Protein AF-A0A413GXF1-F1 (afdb_monomer_lite)

Structure (mmCIF, N/CA/C/O backbone):
data_AF-A0A413GXF1-F1
#
_entry.id   AF-A0A413GXF1-F1
#
loop_
_atom_site.group_PDB
_atom_site.id
_atom_site.type_symbol
_atom_site.label_atom_id
_atom_site.label_alt_id
_atom_site.label_comp_id
_atom_site.label_asym_id
_atom_site.label_entity_id
_atom_site.label_seq_id
_atom_site.pdbx_PDB_ins_code
_atom_site.Cartn_x
_atom_site.Cartn_y
_atom_site.Cartn_z
_atom_site.occupancy
_atom_site.B_iso_or_equiv
_atom_site.auth_seq_id
_atom_site.auth_comp_id
_atom_site.auth_asym_id
_atom_site.auth_atom_id
_atom_site.pdbx_PDB_model_num
ATOM 1 N N . MET A 1 1 ? 0.720 -24.712 -18.015 1.00 43.50 1 MET A N 1
ATOM 2 C CA . MET A 1 1 ? 1.375 -23.541 -17.403 1.00 43.50 1 MET A CA 1
ATOM 3 C C . MET A 1 1 ? 2.474 -23.136 -18.368 1.00 43.50 1 MET A C 1
ATOM 5 O O . MET A 1 1 ? 3.452 -23.862 -18.477 1.00 43.50 1 MET A O 1
ATOM 9 N N . ASN A 1 2 ? 2.231 -22.114 -19.188 1.00 40.06 2 ASN A N 1
ATOM 10 C CA . ASN A 1 2 ? 3.246 -21.598 -20.106 1.00 40.06 2 ASN A CA 1
ATOM 11 C C . ASN A 1 2 ? 4.126 -20.650 -19.297 1.00 40.06 2 ASN A C 1
ATOM 13 O O . ASN A 1 2 ? 3.626 -19.650 -18.798 1.00 40.06 2 ASN A O 1
ATOM 17 N N . LEU A 1 3 ? 5.392 -21.012 -19.112 1.00 48.06 3 LEU A N 1
ATOM 18 C CA . LEU A 1 3 ? 6.394 -20.111 -18.556 1.00 48.06 3 LEU A CA 1
ATOM 19 C C . LEU A 1 3 ? 6.877 -19.201 -19.688 1.00 48.06 3 LEU A C 1
ATOM 21 O O . LEU A 1 3 ? 7.160 -19.690 -20.784 1.00 48.06 3 LEU A O 1
ATOM 25 N N . ASP A 1 4 ? 6.924 -17.897 -19.430 1.00 53.88 4 ASP A N 1
ATOM 26 C CA . ASP A 1 4 ? 7.457 -16.901 -20.355 1.00 53.88 4 ASP A CA 1
ATOM 27 C C . ASP A 1 4 ? 8.953 -17.189 -20.628 1.00 53.88 4 ASP A C 1
ATOM 29 O O . ASP A 1 4 ? 9.754 -17.225 -19.689 1.00 53.88 4 ASP A O 1
ATOM 33 N N . PRO A 1 5 ? 9.360 -17.424 -21.891 1.00 48.69 5 PRO A N 1
ATOM 34 C CA . PRO A 1 5 ? 10.742 -17.744 -22.239 1.00 48.69 5 PRO A CA 1
ATOM 35 C C . PRO A 1 5 ? 11.719 -16.561 -22.109 1.00 48.69 5 PRO A C 1
ATOM 37 O O . PRO A 1 5 ? 12.919 -16.762 -22.291 1.00 48.69 5 PRO A O 1
ATOM 40 N N . THR A 1 6 ? 11.250 -15.345 -21.808 1.00 63.03 6 THR A N 1
ATOM 41 C CA . THR A 1 6 ? 12.105 -14.155 -21.638 1.00 63.03 6 THR A CA 1
ATOM 42 C C . THR A 1 6 ? 12.760 -14.053 -20.258 1.00 63.03 6 THR A C 1
ATOM 44 O O . THR A 1 6 ? 13.708 -13.287 -20.093 1.00 63.03 6 THR A O 1
ATOM 47 N N . GLY A 1 7 ? 12.293 -14.825 -19.269 1.00 60.94 7 GLY A N 1
ATOM 48 C CA . GLY A 1 7 ? 12.708 -14.649 -17.875 1.00 60.94 7 GLY A CA 1
ATOM 49 C C . GLY A 1 7 ? 12.102 -13.408 -17.213 1.00 60.94 7 GLY A C 1
ATOM 50 O O . GLY A 1 7 ? 12.584 -13.009 -16.155 1.00 60.94 7 GLY A O 1
ATOM 51 N N . ASN A 1 8 ? 11.069 -12.813 -17.821 1.00 74.12 8 ASN A N 1
ATOM 52 C CA . ASN A 1 8 ? 10.275 -11.767 -17.198 1.00 74.12 8 ASN A CA 1
ATOM 53 C C . ASN A 1 8 ? 9.576 -12.316 -15.937 1.00 74.12 8 ASN A C 1
ATOM 55 O O . ASN A 1 8 ? 8.894 -13.342 -15.994 1.00 74.12 8 ASN A O 1
ATOM 59 N N . MET A 1 9 ? 9.795 -11.656 -14.796 1.00 83.12 9 MET A N 1
ATOM 60 C CA . MET A 1 9 ? 9.193 -11.997 -13.503 1.00 83.12 9 MET A CA 1
ATOM 61 C C . MET A 1 9 ? 8.250 -10.896 -13.007 1.00 83.12 9 MET A C 1
ATOM 63 O O . MET A 1 9 ? 8.012 -10.795 -11.800 1.00 83.12 9 MET A O 1
ATOM 67 N N . ASP A 1 10 ? 7.727 -10.079 -13.922 1.00 89.88 10 ASP A N 1
ATOM 68 C CA . ASP A 1 10 ? 6.653 -9.140 -13.627 1.00 89.88 10 ASP A CA 1
ATOM 69 C C . ASP A 1 10 ? 5.459 -9.865 -13.000 1.00 89.88 10 ASP A C 1
ATOM 71 O O . ASP A 1 10 ? 5.116 -11.001 -13.349 1.00 89.88 10 ASP A O 1
ATOM 75 N N . VAL A 1 11 ? 4.804 -9.185 -12.068 1.00 91.94 11 VAL A N 1
ATOM 76 C CA . VAL A 1 11 ? 3.643 -9.701 -11.349 1.00 91.94 11 VAL A CA 1
ATOM 77 C C . VAL A 1 11 ? 2.455 -8.823 -11.691 1.00 91.94 11 VAL A C 1
ATOM 79 O O . VAL A 1 11 ? 2.381 -7.682 -11.246 1.00 91.94 11 VAL A O 1
ATOM 82 N N . PHE A 1 12 ? 1.512 -9.347 -12.467 1.00 95.75 12 PHE A N 1
ATOM 83 C CA . PHE A 1 12 ? 0.387 -8.550 -12.938 1.00 95.75 12 PHE A CA 1
ATOM 84 C C . PHE A 1 12 ? -0.934 -9.315 -12.982 1.00 95.75 12 PHE A C 1
ATOM 86 O O . PHE A 1 12 ? -0.951 -10.543 -12.915 1.00 95.75 12 PHE A O 1
ATOM 93 N N . GLU A 1 13 ? -2.038 -8.565 -13.064 1.00 96.75 13 GLU A N 1
ATOM 94 C CA . GLU A 1 13 ? -3.414 -9.089 -13.129 1.00 96.75 13 GLU A CA 1
ATOM 95 C C . GLU A 1 13 ? -3.795 -9.963 -11.918 1.00 96.75 13 GLU A C 1
ATOM 97 O O . GLU A 1 13 ? -4.381 -11.043 -12.042 1.00 96.75 13 GLU A O 1
ATOM 102 N N . ILE A 1 14 ? -3.481 -9.482 -10.712 1.00 98.00 14 ILE A N 1
ATOM 103 C CA . ILE A 1 14 ? -3.784 -10.189 -9.460 1.00 98.00 14 ILE A CA 1
ATOM 104 C C . ILE A 1 14 ? -4.897 -9.483 -8.693 1.00 98.00 14 ILE A C 1
ATOM 106 O O . ILE A 1 14 ? -4.849 -8.281 -8.447 1.00 98.00 14 ILE A O 1
ATOM 110 N N . ASN A 1 15 ? -5.859 -10.276 -8.221 1.00 98.25 15 ASN A N 1
ATOM 111 C CA . ASN A 1 15 ? -6.879 -9.844 -7.274 1.00 98.25 15 ASN A CA 1
ATOM 112 C C . ASN A 1 15 ? -6.670 -10.565 -5.939 1.00 98.25 15 ASN A C 1
ATOM 114 O O . ASN A 1 15 ? -6.658 -11.796 -5.894 1.00 98.25 15 ASN A O 1
ATOM 118 N N . ILE A 1 16 ? -6.522 -9.805 -4.856 1.00 98.12 16 ILE A N 1
ATOM 119 C CA . ILE A 1 16 ? -6.384 -10.314 -3.490 1.00 98.12 16 ILE A CA 1
ATOM 120 C C . ILE A 1 16 ? -7.532 -9.731 -2.663 1.00 98.12 16 ILE A C 1
ATOM 122 O O . ILE A 1 16 ? -7.617 -8.516 -2.500 1.00 98.12 16 ILE A O 1
ATOM 126 N N . HIS A 1 17 ? -8.430 -10.574 -2.157 1.00 98.44 17 HIS A N 1
ATOM 127 C CA . HIS A 1 17 ? -9.626 -10.117 -1.446 1.00 98.44 17 HIS A CA 1
ATOM 128 C C . HIS A 1 17 ? -10.014 -11.042 -0.287 1.00 98.44 17 HIS A C 1
ATOM 130 O O . HIS A 1 17 ? -9.484 -12.148 -0.175 1.00 98.44 17 HIS A O 1
ATOM 136 N N . ASP A 1 18 ? -10.924 -10.570 0.571 1.00 98.19 18 ASP A N 1
ATOM 137 C CA . ASP A 1 18 ? -11.472 -11.291 1.731 1.00 98.19 18 ASP A CA 1
ATOM 138 C C . ASP A 1 18 ? -10.387 -11.805 2.692 1.00 98.19 18 ASP A C 1
ATOM 140 O O . ASP A 1 18 ? -10.284 -12.994 3.012 1.00 98.19 18 ASP A O 1
ATOM 144 N N . ILE A 1 19 ? -9.538 -10.886 3.156 1.00 96.81 19 ILE A N 1
ATOM 145 C CA . ILE A 1 19 ? -8.337 -11.211 3.927 1.00 96.81 19 ILE A CA 1
ATOM 146 C C . ILE A 1 19 ? -8.565 -10.903 5.408 1.00 96.81 19 ILE A C 1
ATOM 148 O O . ILE A 1 19 ? -8.888 -9.779 5.778 1.00 96.81 19 ILE A O 1
ATOM 152 N N . SER A 1 20 ? -8.292 -11.874 6.281 1.00 95.00 20 SER A N 1
ATOM 153 C CA . SER A 1 20 ? -8.249 -11.667 7.733 1.00 95.00 20 SER A CA 1
ATOM 154 C C . SER A 1 20 ? -7.012 -12.331 8.324 1.00 95.00 20 SER A C 1
ATOM 156 O O . SER A 1 20 ? -6.918 -13.558 8.395 1.00 95.00 20 SER A O 1
ATOM 158 N N . THR A 1 21 ? -6.041 -11.524 8.757 1.00 92.44 21 THR A N 1
ATOM 159 C CA . THR A 1 21 ? -4.796 -12.012 9.372 1.00 92.44 21 THR A CA 1
ATOM 160 C C . THR A 1 21 ? -4.339 -11.102 10.511 1.00 92.44 21 THR A C 1
ATOM 162 O O . THR A 1 21 ? -4.695 -9.931 10.565 1.00 92.44 21 THR A O 1
ATOM 165 N N . VAL A 1 22 ? -3.497 -11.637 11.400 1.00 87.19 22 VAL A N 1
ATOM 166 C CA . VAL A 1 22 ? -2.782 -10.892 12.454 1.00 87.19 22 VAL A CA 1
ATOM 167 C C . VAL A 1 22 ? -1.297 -11.242 12.395 1.00 87.19 22 VAL A C 1
ATOM 169 O O . VAL A 1 22 ? -0.929 -12.298 11.887 1.00 87.19 22 VAL A O 1
ATOM 172 N N . GLY A 1 23 ? -0.405 -10.367 12.856 1.00 87.88 23 GLY A N 1
ATOM 173 C CA . GLY A 1 23 ? 1.041 -10.623 12.795 1.00 87.88 23 GLY A CA 1
ATOM 174 C C . GLY A 1 23 ? 1.874 -9.447 13.291 1.00 87.88 23 GLY A C 1
ATOM 175 O O . GLY A 1 23 ? 1.315 -8.425 13.656 1.00 87.88 23 GLY A O 1
ATOM 176 N N . ASN A 1 24 ? 3.201 -9.587 13.306 1.00 89.56 24 ASN A N 1
ATOM 177 C CA . ASN A 1 24 ? 4.110 -8.536 13.796 1.00 89.56 24 ASN A CA 1
ATOM 178 C C . ASN A 1 24 ? 4.702 -7.648 12.687 1.00 89.56 24 ASN A C 1
ATOM 180 O O . ASN A 1 24 ? 5.304 -6.626 12.984 1.00 89.56 24 ASN A O 1
ATOM 184 N N . HIS A 1 25 ? 4.575 -8.025 11.414 1.00 91.69 25 HIS A N 1
ATOM 185 C CA . HIS A 1 25 ? 5.239 -7.308 10.322 1.00 91.69 25 HIS A CA 1
ATOM 186 C C . HIS A 1 25 ? 4.234 -6.756 9.322 1.00 91.69 25 HIS A C 1
ATOM 188 O O . HIS A 1 25 ? 3.740 -5.654 9.536 1.00 91.69 25 HIS A O 1
ATOM 194 N N . HIS A 1 26 ? 3.912 -7.513 8.277 1.00 93.38 26 HIS A N 1
ATOM 195 C CA . HIS A 1 26 ? 3.082 -7.042 7.171 1.00 93.38 26 HIS A CA 1
ATOM 196 C C . HIS A 1 26 ? 1.944 -8.028 6.904 1.00 93.38 26 HIS A C 1
ATOM 198 O O . HIS A 1 26 ? 2.102 -9.224 7.158 1.00 93.38 26 HIS A O 1
ATOM 204 N N . GLY A 1 27 ? 0.806 -7.538 6.415 1.00 94.75 27 GLY A N 1
ATOM 205 C CA . GLY A 1 27 ? -0.291 -8.386 5.942 1.00 94.75 27 GLY A CA 1
ATOM 206 C C . GLY A 1 27 ? -0.101 -8.810 4.499 1.00 94.75 27 GLY A C 1
ATOM 207 O O . GLY A 1 27 ? 0.022 -9.997 4.212 1.00 94.75 27 GLY A O 1
ATOM 208 N N . VAL A 1 28 ? -0.051 -7.822 3.611 1.00 96.38 28 VAL A N 1
ATOM 209 C CA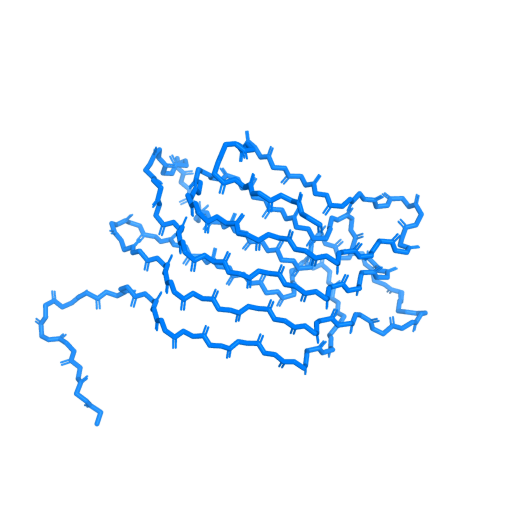 . VAL A 1 28 ? 0.218 -7.988 2.183 1.00 96.38 28 VAL A CA 1
ATOM 210 C C . VAL A 1 28 ? 1.452 -7.171 1.828 1.00 96.38 28 VAL A C 1
ATOM 212 O O . VAL A 1 28 ? 1.617 -6.043 2.293 1.00 96.38 28 VAL A O 1
ATOM 215 N N . ILE A 1 29 ? 2.328 -7.746 1.010 1.00 95.38 29 ILE A N 1
ATOM 216 C CA . ILE A 1 29 ? 3.524 -7.071 0.513 1.00 95.38 29 ILE A CA 1
ATOM 217 C C . ILE A 1 29 ? 3.494 -7.125 -1.008 1.00 95.38 29 ILE A C 1
ATOM 219 O O . ILE A 1 29 ? 3.379 -8.209 -1.578 1.00 95.38 29 ILE A O 1
ATOM 223 N N . LEU A 1 30 ? 3.648 -5.967 -1.644 1.00 94.94 30 LEU A N 1
ATOM 224 C CA . LEU A 1 30 ? 4.037 -5.874 -3.046 1.00 94.94 30 LEU A CA 1
ATOM 225 C C . LEU A 1 30 ? 5.538 -5.586 -3.064 1.00 94.94 30 LEU A C 1
ATOM 227 O O . LEU A 1 30 ? 5.962 -4.477 -2.741 1.00 94.94 30 LEU A O 1
ATOM 231 N N . LEU A 1 31 ? 6.334 -6.622 -3.339 1.00 91.25 31 LEU A N 1
ATOM 232 C CA . LEU A 1 31 ? 7.795 -6.566 -3.314 1.00 91.25 31 LEU A CA 1
ATOM 233 C C . LEU A 1 31 ? 8.343 -6.685 -4.733 1.00 91.25 31 LEU A C 1
ATOM 235 O O . LEU A 1 31 ? 8.310 -7.772 -5.305 1.00 91.25 31 LEU A O 1
ATOM 239 N N . THR A 1 32 ? 8.903 -5.599 -5.258 1.00 86.19 32 THR A N 1
ATOM 240 C CA . THR A 1 32 ? 9.658 -5.631 -6.519 1.00 86.19 32 THR A CA 1
ATOM 241 C C . THR A 1 32 ? 11.167 -5.755 -6.266 1.00 86.19 32 THR A C 1
ATOM 243 O O . THR A 1 32 ? 11.695 -5.329 -5.229 1.00 86.19 32 THR A O 1
ATOM 246 N N . ALA A 1 33 ? 11.865 -6.370 -7.223 1.00 78.50 33 ALA A N 1
ATOM 247 C CA . ALA A 1 33 ? 13.314 -6.475 -7.274 1.00 78.50 33 ALA A CA 1
ATOM 248 C C . ALA A 1 33 ? 13.821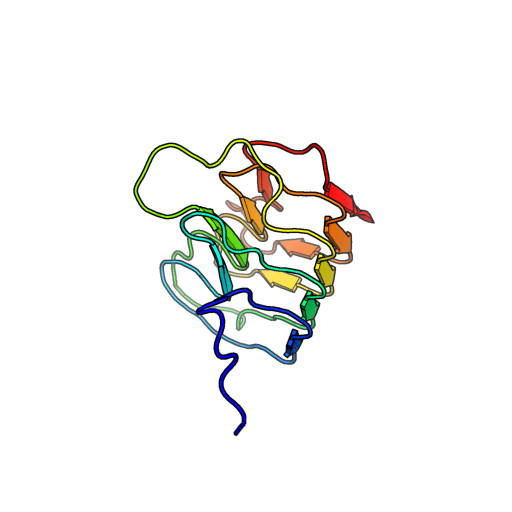 -6.309 -8.715 1.00 78.50 33 ALA A C 1
ATOM 250 O O . ALA A 1 33 ? 13.219 -6.821 -9.663 1.00 78.50 33 ALA A O 1
ATOM 251 N N . TYR A 1 34 ? 14.993 -5.679 -8.846 1.00 77.06 34 TYR A N 1
ATOM 252 C CA . TYR A 1 34 ? 15.654 -5.401 -10.126 1.00 77.06 34 TYR A CA 1
ATOM 253 C C . TYR A 1 34 ? 14.758 -4.580 -11.069 1.00 77.06 34 TYR A C 1
ATOM 255 O O . TYR A 1 34 ? 14.233 -3.550 -10.650 1.00 77.06 34 TYR A O 1
ATOM 263 N N . ASP A 1 35 ? 14.605 -5.015 -12.321 1.00 78.19 35 ASP A N 1
ATOM 264 C CA . ASP A 1 35 ? 13.864 -4.293 -13.357 1.00 78.19 35 ASP A CA 1
ATOM 265 C C . ASP A 1 35 ? 12.407 -4.758 -13.513 1.00 78.19 35 ASP A C 1
ATOM 267 O O . ASP A 1 35 ? 11.707 -4.215 -14.367 1.00 78.19 35 ASP A O 1
ATOM 271 N N . ASN A 1 36 ? 11.946 -5.704 -12.683 1.00 85.00 36 ASN A N 1
ATOM 272 C CA . ASN A 1 36 ? 10.590 -6.252 -12.768 1.00 85.00 36 ASN A CA 1
ATOM 273 C C . ASN A 1 36 ? 9.543 -5.293 -12.189 1.00 85.00 36 ASN A C 1
ATOM 275 O O . ASN A 1 36 ? 9.800 -4.528 -11.252 1.00 85.00 36 ASN A O 1
ATOM 279 N N . GLU A 1 37 ? 8.338 -5.387 -12.718 1.00 90.94 37 GLU A N 1
ATOM 280 C CA . GLU A 1 37 ? 7.205 -4.524 -12.424 1.00 90.94 37 GLU A CA 1
ATOM 281 C C . GLU A 1 37 ? 6.079 -5.293 -11.733 1.00 90.94 37 GLU A C 1
ATOM 283 O O . GLU A 1 37 ? 5.933 -6.511 -11.859 1.00 90.94 37 GLU A O 1
ATOM 288 N N . ILE A 1 38 ? 5.289 -4.561 -10.950 1.00 94.19 38 ILE A N 1
ATOM 289 C CA . ILE A 1 38 ? 4.072 -5.063 -10.323 1.00 94.19 38 ILE A CA 1
ATOM 290 C C . ILE A 1 38 ? 2.935 -4.130 -10.708 1.00 94.19 38 ILE A C 1
ATOM 292 O O . ILE A 1 38 ? 2.963 -2.961 -10.319 1.00 94.19 38 ILE A O 1
ATOM 296 N N . TYR A 1 39 ? 1.944 -4.636 -11.440 1.00 96.88 39 TYR A N 1
ATOM 297 C CA . TYR A 1 39 ? 0.882 -3.782 -11.970 1.00 96.88 39 TYR A CA 1
ATOM 298 C C . TYR A 1 39 ? -0.457 -4.474 -12.189 1.00 96.88 39 TYR A C 1
ATOM 300 O O . TYR A 1 39 ? -0.551 -5.697 -12.171 1.00 96.88 39 TYR A O 1
ATOM 308 N N . ASN A 1 40 ? -1.524 -3.695 -12.374 1.00 98.12 40 ASN A N 1
ATOM 309 C CA . ASN A 1 40 ? -2.897 -4.197 -12.478 1.00 98.12 40 ASN A CA 1
ATOM 310 C C . ASN A 1 40 ? -3.266 -5.095 -11.286 1.00 98.12 40 ASN A C 1
ATOM 312 O O . ASN A 1 40 ? -3.682 -6.247 -11.448 1.00 98.12 40 ASN A O 1
ATOM 316 N N . ILE A 1 41 ? -3.070 -4.568 -10.077 1.00 98.62 41 ILE A N 1
ATOM 317 C CA . ILE A 1 41 ? -3.327 -5.288 -8.827 1.00 98.62 41 ILE A CA 1
ATOM 318 C C . ILE A 1 41 ? -4.552 -4.697 -8.137 1.00 98.62 41 ILE A C 1
ATOM 320 O O . ILE A 1 41 ? -4.646 -3.487 -7.936 1.00 98.62 41 ILE A O 1
ATOM 324 N N . SER A 1 42 ? -5.471 -5.550 -7.691 1.00 98.69 42 SER A N 1
ATOM 325 C CA . SER A 1 42 ? -6.543 -5.146 -6.782 1.00 98.69 42 SER A CA 1
ATOM 326 C C . SER A 1 42 ? -6.376 -5.813 -5.425 1.00 98.69 42 SER A C 1
ATOM 328 O O . SER A 1 42 ? -6.217 -7.031 -5.339 1.00 98.69 42 SER A O 1
ATOM 330 N N . ILE A 1 43 ? -6.425 -5.012 -4.362 1.00 98.75 43 ILE A N 1
ATOM 331 C CA . ILE A 1 43 ? -6.413 -5.482 -2.979 1.00 98.75 43 ILE A CA 1
ATOM 332 C C . ILE A 1 43 ? -7.642 -4.921 -2.278 1.00 98.75 43 ILE A C 1
ATOM 334 O O . ILE A 1 43 ? -7.792 -3.702 -2.162 1.00 98.75 43 ILE A O 1
ATOM 338 N N . SER A 1 44 ? -8.530 -5.794 -1.807 1.00 98.75 44 SER A N 1
ATOM 339 C CA . SER A 1 44 ? -9.753 -5.348 -1.148 1.00 98.75 44 SER A CA 1
ATOM 340 C C . SER A 1 44 ? -10.140 -6.153 0.079 1.00 98.75 44 SER A C 1
ATOM 342 O O . SER A 1 44 ? -9.726 -7.294 0.259 1.00 98.75 44 SER A O 1
ATOM 344 N N . ASP A 1 45 ? -10.974 -5.540 0.916 1.00 98.56 45 ASP A N 1
ATOM 345 C CA . ASP A 1 45 ? -11.722 -6.232 1.968 1.00 98.56 45 ASP A CA 1
ATOM 346 C C . ASP A 1 45 ? -10.781 -6.965 2.949 1.00 98.56 45 ASP A C 1
ATOM 348 O O . ASP A 1 45 ? -10.964 -8.130 3.309 1.00 98.56 45 ASP A O 1
ATOM 352 N N . PHE A 1 46 ? -9.724 -6.256 3.363 1.00 98.00 46 PHE A N 1
ATOM 353 C CA . PHE A 1 46 ? -8.791 -6.705 4.390 1.00 98.00 46 PHE A CA 1
ATOM 354 C C . PHE A 1 46 ? -9.282 -6.209 5.749 1.00 98.00 46 PHE A C 1
ATOM 356 O O . PHE A 1 46 ? -9.324 -5.003 5.991 1.00 98.00 46 PHE A O 1
ATOM 363 N N . VAL A 1 47 ? -9.558 -7.122 6.676 1.00 97.25 47 VAL A N 1
ATOM 364 C CA . VAL A 1 47 ? -9.988 -6.784 8.038 1.00 97.25 47 VAL A CA 1
ATOM 365 C C . VAL A 1 47 ? -9.117 -7.522 9.044 1.00 97.25 47 VAL A C 1
ATOM 367 O O . VAL A 1 47 ? -9.142 -8.749 9.130 1.00 97.25 47 VAL A O 1
ATOM 370 N N . GLU A 1 48 ? -8.333 -6.788 9.833 1.00 95.56 48 GLU A N 1
ATOM 371 C CA . GLU A 1 48 ? -7.684 -7.397 10.995 1.00 95.56 48 GLU A CA 1
ATOM 372 C C . GLU A 1 48 ? -8.749 -7.818 12.023 1.00 95.56 48 GLU A C 1
ATOM 374 O O . GLU A 1 48 ? -9.663 -7.045 12.294 1.00 95.56 48 GLU A O 1
ATOM 379 N N . PRO A 1 49 ? -8.651 -9.001 12.648 1.00 92.81 49 PRO A N 1
ATOM 380 C CA . PRO A 1 49 ? -9.520 -9.371 13.760 1.00 92.81 49 PRO A CA 1
ATOM 381 C C . PRO A 1 49 ? -9.503 -8.347 14.903 1.00 92.81 49 PRO A C 1
ATOM 383 O O . PRO A 1 49 ? -8.445 -7.848 15.297 1.00 92.81 49 PRO A O 1
ATOM 386 N N . GLU A 1 50 ? -10.673 -8.078 15.480 1.00 86.62 50 GLU A N 1
ATOM 387 C CA . GLU A 1 50 ? -10.799 -7.264 16.692 1.00 86.62 50 GLU A CA 1
ATOM 388 C C . GLU A 1 50 ? -10.074 -7.924 17.879 1.00 86.62 50 GLU A C 1
ATOM 390 O O . GLU A 1 50 ? -10.007 -9.150 17.988 1.00 86.62 50 GLU A O 1
ATOM 395 N N . ASN A 1 51 ? -9.547 -7.114 18.803 1.00 81.69 51 ASN A N 1
ATOM 396 C CA . ASN A 1 51 ? -8.847 -7.561 20.022 1.00 81.69 51 ASN A CA 1
ATOM 397 C C . ASN A 1 51 ? -7.571 -8.393 19.792 1.00 81.69 51 ASN A C 1
ATOM 399 O O . ASN A 1 51 ? -7.066 -9.042 20.714 1.00 81.69 51 ASN A O 1
ATOM 403 N N . ALA A 1 52 ? -7.016 -8.380 18.583 1.00 79.19 52 ALA A N 1
ATOM 404 C CA . ALA A 1 52 ? -5.731 -9.001 18.324 1.00 79.19 52 ALA A CA 1
ATOM 405 C C . ALA A 1 52 ? -4.606 -8.252 19.067 1.00 79.19 52 ALA A C 1
ATOM 407 O O . ALA A 1 52 ? -4.384 -7.065 18.863 1.00 79.19 52 ALA A O 1
ATOM 408 N N . ASN A 1 53 ? -3.866 -8.952 19.933 1.00 77.56 53 ASN A N 1
ATOM 409 C CA . ASN A 1 53 ? -2.726 -8.375 20.654 1.00 77.56 53 ASN A CA 1
ATOM 410 C C . ASN A 1 53 ? -1.417 -8.637 19.892 1.00 77.56 53 ASN A C 1
ATOM 412 O O . ASN A 1 53 ? -0.656 -9.556 20.217 1.00 77.56 53 ASN A O 1
ATOM 416 N N . ARG A 1 54 ? -1.198 -7.881 18.814 1.00 86.06 54 ARG A N 1
ATOM 417 C CA . ARG A 1 54 ? 0.016 -7.927 17.986 1.00 86.06 54 ARG A CA 1
ATOM 418 C C . ARG A 1 54 ? 0.461 -6.512 17.630 1.00 86.06 54 ARG A C 1
ATOM 420 O O . ARG A 1 54 ? -0.336 -5.588 17.670 1.00 86.06 54 ARG A O 1
ATOM 427 N N . ASN A 1 55 ? 1.731 -6.376 17.258 1.00 85.31 55 ASN A N 1
ATOM 428 C CA . ASN A 1 55 ? 2.324 -5.097 16.869 1.00 85.31 55 ASN A CA 1
ATOM 429 C C . ASN A 1 55 ? 2.694 -5.153 15.392 1.00 85.31 55 ASN A C 1
ATOM 431 O O . ASN A 1 55 ? 3.871 -5.286 15.063 1.00 85.31 55 ASN A O 1
ATOM 435 N N . ARG A 1 56 ? 1.698 -5.140 14.502 1.00 93.56 56 ARG A N 1
ATOM 436 C CA . ARG A 1 56 ? 1.958 -5.160 13.061 1.00 93.56 56 ARG A CA 1
ATOM 437 C C . ARG A 1 56 ? 2.607 -3.835 12.634 1.00 93.56 56 ARG A C 1
ATOM 439 O O . ARG A 1 56 ? 2.204 -2.775 13.101 1.00 93.56 56 ARG A O 1
ATOM 446 N N . SER A 1 57 ? 3.603 -3.872 11.749 1.00 95.38 57 SER A N 1
ATOM 447 C CA . SER A 1 57 ? 4.191 -2.648 11.186 1.00 95.38 57 SER A CA 1
ATOM 448 C C . SER A 1 57 ? 3.201 -1.976 10.242 1.00 95.38 57 SER A C 1
ATOM 450 O O . SER A 1 57 ? 2.798 -0.840 10.478 1.00 95.38 57 SER A O 1
ATOM 452 N N . SER A 1 58 ? 2.747 -2.704 9.221 1.00 96.62 58 SER A N 1
ATOM 453 C CA . SER A 1 58 ? 1.742 -2.210 8.284 1.00 96.62 58 SER A CA 1
ATOM 454 C C . SER A 1 58 ? 0.784 -3.297 7.813 1.00 96.62 58 SER A C 1
ATOM 456 O O . SER A 1 58 ? 1.139 -4.475 7.794 1.00 96.62 58 SER A O 1
ATOM 458 N N . VAL A 1 59 ? -0.445 -2.943 7.430 1.00 97.44 59 VAL A N 1
ATOM 459 C CA . VAL A 1 59 ? -1.336 -3.912 6.771 1.00 97.44 59 VAL A CA 1
ATOM 460 C C . VAL A 1 59 ? -0.829 -4.203 5.362 1.00 97.44 59 VAL A C 1
ATOM 462 O O . VAL A 1 59 ? -0.579 -5.366 5.040 1.00 97.44 59 VAL A O 1
ATOM 465 N N . LEU A 1 60 ? -0.616 -3.159 4.562 1.00 97.75 60 LEU A N 1
ATOM 466 C CA . LEU A 1 60 ? -0.027 -3.247 3.231 1.00 97.75 60 LEU A CA 1
ATOM 467 C C . LEU A 1 60 ? 1.350 -2.584 3.213 1.00 97.75 60 LEU A C 1
ATOM 469 O O . LEU A 1 60 ? 1.519 -1.492 3.759 1.00 97.75 60 LEU A O 1
ATOM 473 N N . TYR A 1 61 ? 2.322 -3.214 2.554 1.00 96.19 61 TYR A N 1
ATOM 474 C CA . TYR A 1 61 ? 3.622 -2.603 2.283 1.00 96.19 61 TYR A CA 1
ATOM 475 C C . TYR A 1 61 ? 3.978 -2.697 0.797 1.00 96.19 61 TYR A C 1
ATOM 477 O O . TYR A 1 61 ? 4.145 -3.792 0.262 1.00 96.19 61 TYR A O 1
ATOM 485 N N . LEU A 1 62 ? 4.117 -1.542 0.146 1.00 94.94 62 LEU A N 1
ATOM 486 C CA . LEU A 1 62 ? 4.693 -1.401 -1.188 1.00 94.94 62 LEU A CA 1
ATOM 487 C C . LEU A 1 62 ? 6.194 -1.141 -1.031 1.00 94.94 62 LEU A C 1
ATOM 489 O O . LEU A 1 62 ? 6.618 -0.129 -0.471 1.00 94.94 62 LEU A O 1
ATOM 493 N N . TYR A 1 63 ? 7.002 -2.114 -1.432 1.00 89.19 63 TYR A N 1
ATOM 494 C CA . TYR A 1 63 ? 8.370 -2.232 -0.953 1.00 89.19 63 TYR A CA 1
ATOM 495 C C . TYR A 1 63 ? 9.328 -2.601 -2.088 1.00 89.19 63 TYR A C 1
ATOM 497 O O . TYR A 1 63 ? 9.090 -3.524 -2.860 1.00 89.19 63 TYR A O 1
ATOM 505 N N . THR A 1 64 ? 10.467 -1.916 -2.143 1.00 82.75 64 THR A N 1
ATOM 506 C CA . THR A 1 64 ? 11.664 -2.400 -2.844 1.00 82.75 64 THR A CA 1
ATOM 507 C C . THR A 1 64 ? 12.610 -2.991 -1.806 1.00 82.75 64 THR A C 1
ATOM 509 O O . THR A 1 64 ? 12.868 -2.338 -0.795 1.00 82.75 64 THR A O 1
ATOM 512 N N . GLY A 1 65 ? 13.104 -4.208 -2.059 1.00 69.31 65 GLY A N 1
ATOM 513 C CA . GLY A 1 65 ? 13.914 -5.045 -1.159 1.00 69.31 65 GLY A CA 1
ATOM 514 C C . GLY A 1 65 ? 15.186 -4.419 -0.555 1.00 69.31 65 GLY A C 1
ATOM 515 O O . GLY A 1 65 ? 15.414 -3.212 -0.565 1.00 69.31 65 GLY A O 1
ATOM 516 N N . TYR A 1 66 ? 16.071 -5.264 -0.016 1.00 58.34 66 TYR A N 1
ATOM 517 C CA . TYR A 1 66 ? 17.373 -4.818 0.495 1.00 58.34 66 TYR A CA 1
ATOM 518 C C . TYR A 1 66 ? 18.247 -4.259 -0.642 1.00 58.34 66 TYR A C 1
ATOM 520 O O . TYR A 1 66 ? 18.700 -5.002 -1.508 1.00 58.34 66 TYR A O 1
ATOM 528 N N . GLY A 1 67 ? 18.491 -2.947 -0.624 1.00 60.19 67 GLY A N 1
ATOM 529 C CA . GLY A 1 67 ? 19.264 -2.230 -1.638 1.00 60.19 67 GLY A CA 1
ATOM 530 C C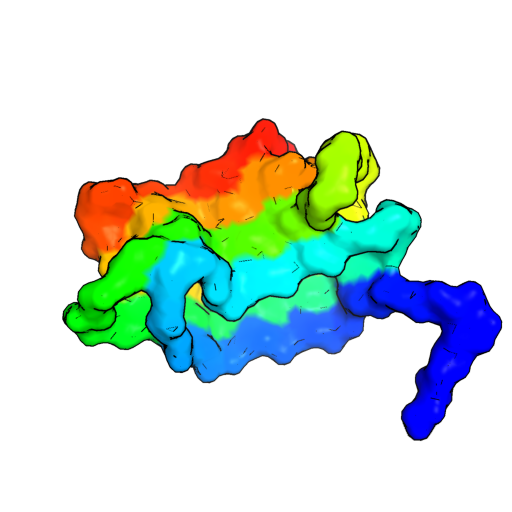 . GLY A 1 67 ? 18.940 -0.735 -1.650 1.00 60.19 67 GLY A C 1
ATOM 531 O O . GLY A 1 67 ? 18.144 -0.256 -0.840 1.00 60.19 67 GLY A O 1
ATOM 532 N N . ALA A 1 68 ? 19.569 0.021 -2.555 1.00 60.41 68 ALA A N 1
ATOM 533 C CA . ALA A 1 68 ? 19.139 1.393 -2.813 1.00 60.41 68 ALA A CA 1
ATOM 534 C C . ALA A 1 68 ? 17.699 1.364 -3.362 1.00 60.41 68 ALA A C 1
ATOM 536 O O . ALA A 1 68 ? 17.419 0.531 -4.226 1.00 60.41 68 ALA A O 1
ATOM 537 N N . PRO A 1 69 ? 16.788 2.232 -2.885 1.00 62.16 69 PRO A N 1
ATOM 538 C CA . PRO A 1 69 ? 15.429 2.266 -3.398 1.00 62.16 69 PRO A CA 1
ATOM 539 C C . PRO A 1 69 ? 15.442 2.482 -4.905 1.00 62.16 69 PRO A C 1
ATOM 541 O O . PRO A 1 69 ? 16.124 3.398 -5.376 1.00 62.16 69 PRO A O 1
ATOM 544 N N . SER A 1 70 ? 14.687 1.669 -5.645 1.00 64.44 70 SER A N 1
ATOM 545 C CA . SER A 1 70 ? 14.456 1.968 -7.051 1.00 64.44 70 SER A CA 1
ATOM 546 C C . SER A 1 70 ? 13.845 3.366 -7.165 1.00 64.44 70 SER A C 1
ATOM 548 O O . SER A 1 70 ? 12.890 3.704 -6.462 1.00 64.44 70 SER A O 1
ATOM 550 N N . LEU A 1 71 ? 14.441 4.203 -8.014 1.00 67.56 71 LEU A N 1
ATOM 551 C CA . LEU A 1 71 ? 13.926 5.540 -8.310 1.00 67.56 71 LEU A CA 1
ATOM 552 C C . LEU A 1 71 ? 12.868 5.517 -9.423 1.00 67.56 71 LEU A C 1
ATOM 554 O O . LEU A 1 71 ? 12.340 6.581 -9.748 1.00 67.56 71 LEU A O 1
ATOM 558 N N . SER A 1 72 ? 12.590 4.347 -10.006 1.00 74.81 72 SER A N 1
ATOM 559 C CA . SER A 1 72 ? 11.551 4.140 -11.015 1.00 74.81 72 SER A CA 1
ATOM 560 C C . SER A 1 72 ? 10.236 3.663 -10.389 1.00 74.81 72 SER A C 1
ATOM 562 O O . SER A 1 72 ? 10.230 2.991 -9.355 1.00 74.81 72 SER A O 1
ATOM 564 N N . ASN A 1 73 ? 9.124 4.021 -11.034 1.00 81.62 73 ASN A N 1
ATOM 565 C CA . ASN A 1 73 ? 7.757 3.700 -10.619 1.00 81.62 73 ASN A CA 1
ATOM 566 C C . ASN A 1 73 ? 7.411 2.241 -10.968 1.00 81.62 73 ASN A C 1
ATOM 568 O O . ASN A 1 73 ? 6.638 1.972 -11.875 1.00 81.62 73 ASN A O 1
ATOM 572 N N . LYS A 1 74 ? 8.045 1.279 -10.293 1.00 90.00 74 LYS A N 1
ATOM 573 C CA . LYS A 1 74 ? 7.922 -0.159 -10.616 1.00 90.00 74 LYS A CA 1
ATOM 574 C C . LYS A 1 74 ? 6.680 -0.839 -10.042 1.00 90.00 74 LYS A C 1
ATOM 576 O O . LYS A 1 74 ? 6.415 -1.989 -10.373 1.00 90.00 74 LYS A O 1
ATOM 581 N N . ILE A 1 75 ? 5.956 -0.155 -9.162 1.00 94.44 75 ILE A N 1
ATOM 582 C CA . ILE A 1 75 ? 4.636 -0.577 -8.699 1.00 94.44 75 ILE A CA 1
ATOM 583 C C . ILE A 1 75 ? 3.649 0.471 -9.194 1.00 94.44 75 ILE A C 1
ATOM 585 O O . ILE A 1 75 ? 3.771 1.636 -8.800 1.00 94.44 75 ILE A O 1
ATOM 589 N N . HIS A 1 76 ? 2.718 0.065 -10.052 1.00 96.69 76 HIS A N 1
ATOM 590 C CA . HIS A 1 76 ? 1.731 0.971 -10.628 1.00 96.69 76 HIS A CA 1
ATOM 591 C C . HIS A 1 76 ? 0.384 0.300 -10.902 1.00 96.69 76 HIS A C 1
ATOM 593 O O . HIS A 1 76 ? 0.275 -0.914 -10.779 1.00 96.69 76 HIS A O 1
ATOM 599 N N . ASP A 1 77 ? -0.660 1.070 -11.212 1.00 98.38 77 ASP A N 1
ATOM 600 C CA . ASP A 1 77 ? -2.010 0.549 -11.488 1.00 98.38 77 ASP A CA 1
ATOM 601 C C . ASP A 1 77 ? -2.539 -0.364 -10.365 1.00 98.38 77 ASP A C 1
ATOM 603 O O . ASP A 1 77 ? -2.937 -1.518 -10.580 1.00 98.38 77 ASP A O 1
ATOM 607 N N . VAL A 1 78 ? -2.501 0.136 -9.126 1.00 98.62 78 VAL A N 1
ATOM 608 C CA . VAL A 1 78 ? -2.932 -0.622 -7.942 1.00 98.62 78 VAL A CA 1
ATOM 609 C C . VAL A 1 78 ? -4.162 0.022 -7.326 1.00 98.62 78 VAL A C 1
ATOM 611 O O . VAL A 1 78 ? -4.149 1.195 -6.970 1.00 98.62 78 VAL A O 1
ATOM 614 N N . ASN A 1 79 ? -5.213 -0.769 -7.121 1.00 98.75 79 ASN A N 1
ATOM 615 C CA . ASN A 1 79 ? -6.412 -0.337 -6.411 1.00 98.75 79 ASN A CA 1
ATOM 616 C C . ASN A 1 79 ? -6.497 -1.006 -5.033 1.00 98.75 79 ASN A C 1
ATOM 618 O O . ASN A 1 79 ? -6.605 -2.232 -4.941 1.00 98.75 79 ASN A O 1
ATOM 622 N N . ILE A 1 80 ? -6.482 -0.202 -3.972 1.00 98.75 80 ILE A N 1
ATOM 623 C CA . ILE A 1 80 ? -6.548 -0.625 -2.572 1.00 98.75 80 ILE A CA 1
ATOM 624 C C . ILE A 1 80 ? -7.836 -0.078 -1.966 1.00 98.75 80 ILE A C 1
ATOM 626 O O . ILE A 1 80 ? -8.022 1.136 -1.883 1.00 98.75 80 ILE A O 1
ATOM 630 N N . ARG A 1 81 ? -8.726 -0.955 -1.492 1.00 98.75 81 ARG A N 1
ATOM 631 C CA . ARG A 1 81 ? -9.990 -0.503 -0.893 1.00 98.75 81 ARG A CA 1
ATOM 632 C C . ARG A 1 81 ? -10.461 -1.324 0.293 1.00 98.75 81 ARG A C 1
ATOM 634 O O . ARG A 1 81 ? -10.201 -2.518 0.367 1.00 98.75 81 ARG A O 1
ATOM 641 N N . ASN A 1 82 ? -11.253 -0.703 1.161 1.00 98.56 82 ASN A N 1
ATOM 642 C CA . ASN A 1 82 ? -11.941 -1.374 2.269 1.00 98.56 82 ASN A CA 1
ATOM 643 C C . ASN A 1 82 ? -10.958 -2.098 3.202 1.00 98.56 82 ASN A C 1
ATOM 645 O O . ASN A 1 82 ? -11.020 -3.316 3.373 1.00 98.56 82 ASN A O 1
ATOM 649 N N . ILE A 1 83 ? -10.021 -1.344 3.776 1.00 98.38 83 ILE A N 1
ATOM 650 C CA . ILE A 1 83 ? -9.002 -1.894 4.674 1.00 98.38 83 ILE A CA 1
ATOM 651 C C . ILE A 1 83 ? -9.291 -1.437 6.099 1.00 98.38 83 ILE A C 1
ATOM 653 O O . ILE A 1 83 ? -9.341 -0.238 6.367 1.00 98.38 83 ILE A O 1
ATOM 657 N N . VAL A 1 84 ? -9.431 -2.384 7.022 1.00 97.62 84 VAL A N 1
ATOM 658 C CA . VAL A 1 84 ? -9.630 -2.123 8.449 1.00 97.62 84 VAL A CA 1
ATOM 659 C C . VAL A 1 84 ? -8.433 -2.660 9.228 1.00 97.62 84 VAL A C 1
ATOM 661 O O . VAL A 1 84 ? -8.236 -3.871 9.354 1.00 97.62 84 VAL A O 1
ATOM 664 N N . SER A 1 85 ? -7.631 -1.740 9.756 1.00 96.25 85 SER A N 1
ATOM 665 C CA . SER A 1 85 ? -6.511 -2.028 10.651 1.00 96.25 85 SER A CA 1
ATOM 666 C C . SER A 1 85 ? -6.946 -1.892 12.103 1.00 96.25 85 SER A C 1
ATOM 668 O O . SER A 1 85 ? -7.505 -0.867 12.492 1.00 96.25 85 SER A O 1
ATOM 670 N N . ASN A 1 86 ? -6.627 -2.896 12.917 1.00 95.31 86 ASN A N 1
ATOM 671 C CA . ASN A 1 86 ? -6.890 -2.905 14.357 1.00 95.31 86 ASN A CA 1
ATOM 672 C C . ASN A 1 86 ? -5.599 -2.935 15.190 1.00 95.31 86 ASN A C 1
ATOM 674 O O . ASN A 1 86 ? -5.612 -2.559 16.358 1.00 95.31 86 ASN A O 1
ATOM 678 N N . THR A 1 87 ? -4.484 -3.371 14.603 1.00 93.81 87 THR A N 1
ATOM 679 C CA . THR A 1 87 ? -3.215 -3.627 15.300 1.00 93.81 87 THR A CA 1
ATOM 680 C C . THR A 1 87 ? -2.007 -2.997 14.627 1.00 93.81 87 THR A C 1
ATOM 682 O O . THR A 1 87 ? -0.974 -2.812 15.275 1.00 93.81 87 THR A O 1
ATOM 685 N N . ALA A 1 88 ? -2.098 -2.670 13.335 1.00 95.50 88 ALA A N 1
ATOM 686 C CA . ALA A 1 88 ? -0.956 -2.144 12.609 1.00 95.50 88 ALA A CA 1
ATOM 687 C C . ALA A 1 88 ? -0.625 -0.704 12.998 1.00 95.50 88 ALA A C 1
ATOM 689 O O . ALA A 1 88 ? -1.513 0.099 13.293 1.00 95.50 88 ALA A O 1
ATOM 690 N N . LYS A 1 89 ? 0.667 -0.367 12.974 1.00 97.06 89 LYS A N 1
ATOM 691 C CA . LYS A 1 89 ? 1.121 1.020 13.093 1.00 97.06 89 LYS A CA 1
ATOM 692 C C . LYS A 1 89 ? 0.695 1.837 11.872 1.00 97.06 89 LYS A C 1
ATOM 694 O O . LYS A 1 89 ? 0.302 2.980 12.037 1.00 97.06 89 LYS A O 1
ATOM 699 N N . TYR A 1 90 ? 0.716 1.248 10.679 1.00 98.00 90 TYR A N 1
ATOM 700 C CA . TYR A 1 90 ? 0.283 1.897 9.441 1.00 98.00 90 TYR A CA 1
ATOM 701 C C . TYR A 1 90 ? -0.737 1.034 8.696 1.00 98.00 90 TYR A C 1
ATOM 703 O O . TYR A 1 90 ? -0.591 -0.185 8.639 1.00 98.00 90 TYR A O 1
ATOM 711 N N . VAL A 1 91 ? -1.765 1.622 8.083 1.00 97.94 91 VAL A N 1
ATOM 712 C CA . VAL A 1 91 ? -2.613 0.836 7.167 1.00 97.94 91 VAL A CA 1
ATOM 713 C C . VAL A 1 91 ? -1.824 0.546 5.893 1.00 97.94 91 VAL A C 1
ATOM 715 O O . VAL A 1 91 ? -1.665 -0.612 5.511 1.00 97.94 91 VAL A O 1
ATOM 718 N N . ILE A 1 92 ? -1.238 1.581 5.293 1.00 98.31 92 ILE A N 1
ATOM 719 C CA . ILE A 1 92 ? -0.380 1.464 4.111 1.00 98.31 92 ILE A CA 1
ATOM 720 C C . ILE A 1 92 ? 1.007 2.013 4.426 1.00 98.31 92 ILE A C 1
ATOM 722 O O . ILE A 1 92 ? 1.153 3.102 4.965 1.00 98.31 92 ILE A O 1
ATOM 726 N N . GLN A 1 93 ? 2.047 1.279 4.060 1.00 97.25 93 GLN A N 1
ATOM 727 C CA . GLN A 1 93 ? 3.418 1.769 4.100 1.00 97.25 93 GLN A CA 1
ATOM 728 C C . GLN A 1 93 ? 4.035 1.683 2.704 1.00 97.25 93 GLN A C 1
ATOM 730 O O . GLN A 1 93 ? 3.745 0.747 1.957 1.00 97.25 93 GLN A O 1
ATOM 735 N N . SER A 1 94 ? 4.883 2.647 2.343 1.00 94.94 94 SER A N 1
ATOM 736 C CA . SER A 1 94 ? 5.683 2.584 1.117 1.00 94.94 94 SER A CA 1
ATOM 737 C C . SER A 1 94 ? 7.043 3.254 1.277 1.00 94.94 94 SER A C 1
ATOM 739 O O . SER A 1 94 ? 7.148 4.361 1.809 1.00 94.94 94 SER A O 1
ATOM 741 N N . ASN A 1 95 ? 8.096 2.603 0.774 1.00 92.00 95 ASN A N 1
ATOM 742 C CA . ASN A 1 95 ? 9.463 3.138 0.780 1.00 92.00 95 ASN A CA 1
ATOM 743 C C . ASN A 1 95 ? 10.005 3.486 -0.618 1.00 92.00 95 ASN A C 1
ATOM 745 O O . ASN A 1 95 ? 11.187 3.829 -0.747 1.00 92.00 95 ASN A O 1
ATOM 749 N N . MET A 1 96 ? 9.163 3.404 -1.646 1.00 89.94 96 MET A N 1
ATOM 750 C CA . MET A 1 96 ? 9.538 3.581 -3.046 1.00 89.94 96 MET A CA 1
ATOM 751 C C . MET A 1 96 ? 8.532 4.454 -3.790 1.00 89.94 96 MET A C 1
ATOM 753 O O . MET A 1 96 ? 7.424 4.687 -3.307 1.00 89.94 96 MET A O 1
ATOM 757 N N . LYS A 1 97 ? 8.938 4.966 -4.952 1.00 91.56 97 LYS A N 1
ATOM 758 C CA . LYS A 1 97 ? 8.015 5.682 -5.830 1.00 91.56 97 LYS A CA 1
ATOM 759 C C . LYS A 1 97 ? 7.053 4.693 -6.473 1.00 91.56 97 LYS A C 1
ATOM 761 O O . LYS A 1 97 ? 7.467 3.609 -6.883 1.00 91.56 97 LYS A O 1
ATOM 766 N N . CYS A 1 98 ? 5.793 5.086 -6.530 1.00 94.06 98 CYS A N 1
ATOM 767 C CA . CYS A 1 98 ? 4.714 4.339 -7.156 1.00 94.06 98 CYS A CA 1
ATOM 768 C C . CYS A 1 98 ? 3.981 5.278 -8.123 1.00 94.06 98 CYS A C 1
ATOM 770 O O . CYS A 1 98 ? 4.221 6.486 -8.107 1.00 94.06 98 CYS A O 1
ATOM 772 N N . GLU A 1 99 ? 3.106 4.734 -8.955 1.00 96.69 99 GLU A N 1
ATOM 773 C CA . GLU A 1 99 ? 2.297 5.502 -9.908 1.00 96.69 99 GLU A CA 1
ATOM 774 C C . GLU A 1 99 ? 0.884 4.924 -9.956 1.00 96.69 99 GLU A C 1
ATOM 776 O O . GLU A 1 99 ? 0.715 3.727 -9.771 1.00 96.69 99 GLU A O 1
ATOM 781 N N . ASP A 1 100 ? -0.135 5.760 -10.134 1.00 98.19 100 ASP A N 1
ATOM 782 C CA . ASP A 1 100 ? -1.529 5.316 -10.275 1.00 98.19 100 ASP A CA 1
ATOM 783 C C . ASP A 1 100 ? -1.993 4.324 -9.185 1.00 98.19 100 ASP A C 1
ATOM 785 O O . ASP A 1 100 ? -2.585 3.270 -9.440 1.00 98.19 100 ASP A O 1
ATOM 789 N N . ILE A 1 101 ? -1.694 4.669 -7.928 1.00 98.56 101 ILE A N 1
ATOM 790 C CA . ILE A 1 101 ? -2.144 3.941 -6.742 1.00 98.56 101 ILE A CA 1
ATOM 791 C C . ILE A 1 101 ? -3.413 4.596 -6.209 1.00 98.56 101 ILE A C 1
ATOM 793 O O . ILE A 1 101 ? -3.376 5.650 -5.574 1.00 98.56 101 ILE A O 1
ATOM 797 N N . TYR A 1 102 ? -4.543 3.939 -6.421 1.00 98.75 102 TYR A N 1
ATOM 798 C CA . TYR A 1 102 ? -5.844 4.409 -5.971 1.00 98.75 102 TYR A CA 1
ATOM 799 C C . TYR A 1 102 ? -6.195 3.764 -4.640 1.00 98.75 102 TYR A C 1
ATOM 801 O O . TY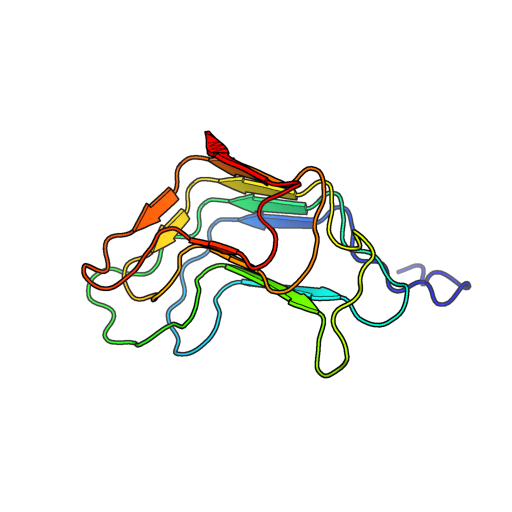R A 1 102 ? -6.234 2.540 -4.513 1.00 98.75 102 TYR A O 1
ATOM 809 N N . VAL A 1 103 ? -6.458 4.590 -3.636 1.00 98.81 103 VAL A N 1
ATOM 810 C CA . VAL A 1 103 ? -6.724 4.153 -2.272 1.00 98.81 103 VAL A CA 1
ATOM 811 C C . VAL A 1 103 ? -8.061 4.705 -1.811 1.00 98.81 103 VAL A C 1
ATOM 813 O O . VAL A 1 103 ? -8.301 5.906 -1.894 1.00 98.81 103 VAL A O 1
ATOM 816 N N . SER A 1 104 ? -8.927 3.843 -1.282 1.00 98.69 104 SER A N 1
ATOM 817 C CA . SER A 1 104 ? -10.207 4.289 -0.729 1.00 98.69 104 SER A CA 1
ATOM 818 C C . SER A 1 104 ? -10.669 3.494 0.484 1.00 98.69 104 SER A C 1
ATOM 820 O O . SER A 1 104 ? -10.334 2.322 0.655 1.00 98.69 104 SER A O 1
ATOM 822 N N . ASN A 1 105 ? -11.472 4.132 1.336 1.00 98.31 105 ASN A N 1
ATOM 823 C CA . ASN A 1 105 ? -12.110 3.487 2.490 1.00 98.31 105 ASN A CA 1
ATOM 824 C C . ASN A 1 105 ? -11.116 2.727 3.397 1.00 98.31 105 ASN A C 1
ATOM 826 O O . ASN A 1 105 ? -11.195 1.506 3.582 1.00 98.31 105 ASN A O 1
ATOM 830 N N . LEU A 1 106 ? -10.148 3.464 3.944 1.00 98.44 106 LEU A N 1
ATOM 831 C CA . LEU A 1 106 ? -9.242 2.963 4.974 1.00 98.44 106 LEU A CA 1
ATOM 832 C C . LEU A 1 106 ? -9.762 3.327 6.366 1.00 98.44 106 LEU A C 1
ATOM 834 O O . LEU A 1 106 ? -10.132 4.469 6.625 1.00 98.44 106 LEU A O 1
ATOM 838 N N . THR A 1 107 ? -9.715 2.370 7.286 1.00 98.00 107 THR A N 1
ATOM 839 C CA . THR A 1 107 ? -10.018 2.568 8.704 1.00 98.00 107 THR A CA 1
ATOM 840 C C . THR A 1 107 ? -8.816 2.158 9.548 1.00 98.00 107 THR A C 1
ATOM 842 O O . THR A 1 107 ? -8.290 1.054 9.403 1.00 98.00 107 THR A O 1
ATOM 845 N N . GLN A 1 108 ? -8.399 3.040 10.456 1.00 97.06 108 GLN A N 1
ATOM 846 C CA . GLN A 1 108 ? -7.368 2.769 11.456 1.00 97.06 108 GLN A CA 1
ATOM 847 C C . GLN A 1 108 ? -7.986 2.854 12.853 1.00 97.06 108 GLN A C 1
ATOM 849 O O . GLN A 1 108 ? -8.295 3.943 13.331 1.00 97.06 108 GLN A O 1
ATOM 854 N N . ASN A 1 109 ? -8.145 1.703 13.504 1.00 95.88 109 ASN A N 1
ATOM 855 C CA . ASN A 1 109 ? -8.672 1.601 14.865 1.00 95.88 109 ASN A CA 1
ATOM 856 C C . ASN A 1 109 ? -7.564 1.494 15.921 1.00 95.88 109 ASN A C 1
ATOM 858 O O . ASN A 1 109 ? -7.833 1.680 17.109 1.00 95.88 109 ASN A O 1
ATOM 862 N N . ASN A 1 110 ? -6.315 1.214 15.523 1.00 93.31 110 ASN A N 1
ATOM 863 C CA . ASN A 1 110 ? -5.190 1.326 16.443 1.00 93.31 110 ASN A CA 1
ATOM 864 C C . ASN A 1 110 ? -4.980 2.804 16.786 1.00 93.31 110 ASN A C 1
ATOM 866 O O . ASN A 1 110 ? -4.554 3.591 15.944 1.00 93.31 110 ASN A O 1
ATOM 870 N N . THR A 1 111 ? -5.232 3.175 18.041 1.00 93.56 111 THR A N 1
ATOM 871 C CA . THR A 1 111 ? -5.152 4.566 18.515 1.00 93.56 111 THR A CA 1
ATOM 872 C C . THR A 1 111 ? -3.753 5.173 18.422 1.00 93.56 111 THR A C 1
ATOM 874 O O . THR A 1 111 ? -3.619 6.390 18.474 1.00 93.56 111 THR A O 1
ATOM 877 N N . ASN A 1 112 ? -2.715 4.339 18.318 1.00 93.56 112 ASN A N 1
ATOM 878 C CA . ASN A 1 112 ? -1.325 4.765 18.133 1.00 93.56 112 ASN A CA 1
ATOM 879 C C . ASN A 1 112 ? -0.835 4.566 16.688 1.00 93.56 112 ASN A C 1
ATOM 881 O O . ASN A 1 112 ? 0.366 4.668 16.431 1.00 93.56 112 ASN A O 1
ATOM 885 N N . GLY A 1 113 ? -1.734 4.187 15.780 1.00 95.94 113 GLY A N 1
ATOM 886 C CA . GLY A 1 113 ? -1.445 3.985 14.371 1.00 95.94 113 GLY A CA 1
ATOM 887 C C . GLY A 1 113 ? -1.855 5.181 13.519 1.00 95.94 113 GLY A C 1
ATOM 888 O O . GLY A 1 113 ? -2.595 6.065 13.941 1.00 95.94 113 GLY A O 1
ATOM 889 N N . GLU A 1 114 ? -1.390 5.171 12.280 1.00 97.81 114 GLU A N 1
ATOM 890 C CA . GLU A 1 114 ? -1.679 6.165 11.256 1.00 97.81 114 GLU A CA 1
ATOM 891 C C . GLU A 1 114 ? -2.237 5.460 10.013 1.00 97.81 114 GLU A C 1
ATOM 893 O O . GLU A 1 114 ? -2.096 4.242 9.842 1.00 97.81 114 GLU A O 1
ATOM 898 N N . LEU A 1 115 ? -2.910 6.209 9.138 1.00 98.12 115 LEU A N 1
ATOM 899 C CA . LEU A 1 115 ? -3.419 5.646 7.886 1.00 98.12 115 LEU A CA 1
ATOM 900 C C . LEU A 1 115 ? -2.269 5.245 6.963 1.00 98.12 115 LEU A C 1
ATOM 902 O O . LEU A 1 115 ? -2.313 4.171 6.366 1.00 98.12 115 LEU A O 1
ATOM 906 N N . TYR A 1 116 ? -1.219 6.057 6.875 1.00 97.94 116 TYR A N 1
ATOM 907 C CA . TYR A 1 116 ? -0.134 5.776 5.953 1.00 97.94 116 TYR A CA 1
ATOM 908 C C . TYR A 1 116 ? 1.218 6.349 6.384 1.00 97.94 116 TYR A C 1
ATOM 910 O O . TYR A 1 116 ? 1.285 7.405 7.002 1.00 97.94 116 TYR A O 1
ATOM 918 N N . ASP A 1 117 ? 2.287 5.655 5.995 1.00 97.62 117 ASP A N 1
ATOM 919 C CA . ASP A 1 117 ? 3.679 6.118 6.043 1.00 97.62 117 ASP A CA 1
ATOM 920 C C . ASP A 1 117 ? 4.293 5.951 4.652 1.00 97.62 117 ASP A C 1
ATOM 922 O O . ASP A 1 117 ? 4.655 4.847 4.235 1.00 97.62 117 ASP A O 1
ATOM 926 N N . LEU A 1 118 ? 4.327 7.046 3.894 1.00 96.19 118 LEU A N 1
ATOM 927 C CA . LEU A 1 118 ? 4.721 7.050 2.488 1.00 96.19 118 LEU A CA 1
ATOM 928 C C . LEU A 1 118 ? 5.950 7.925 2.321 1.00 96.19 118 LEU A C 1
ATOM 930 O O . LEU A 1 118 ? 5.893 9.144 2.480 1.00 96.19 118 LEU A O 1
ATOM 934 N N . LYS A 1 119 ? 7.065 7.307 1.933 1.00 93.31 119 LYS A N 1
ATOM 935 C CA . LYS A 1 119 ? 8.289 8.048 1.616 1.00 93.31 119 LYS A CA 1
ATOM 936 C C . LYS A 1 119 ? 8.111 8.972 0.404 1.00 93.31 119 LYS A C 1
ATOM 938 O O . LYS A 1 119 ? 8.735 10.030 0.347 1.00 93.31 119 LYS A O 1
ATOM 943 N N . TYR A 1 120 ? 7.283 8.559 -0.553 1.00 92.38 120 TYR A N 1
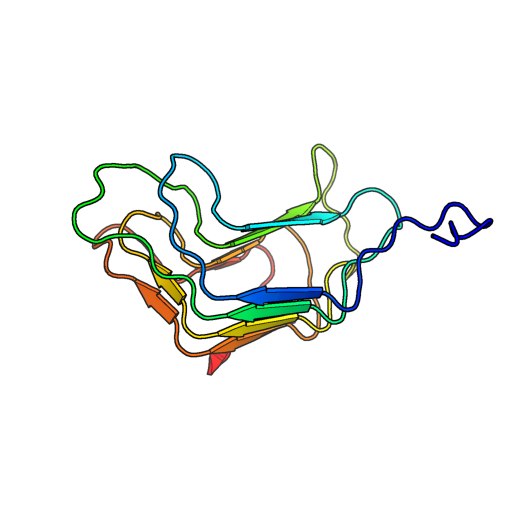ATOM 944 C CA . TYR A 1 120 ? 6.913 9.325 -1.739 1.00 92.38 120 TYR A CA 1
ATOM 945 C C . TYR A 1 120 ? 5.395 9.246 -1.889 1.00 92.38 120 TYR A C 1
ATOM 947 O O . TYR A 1 120 ? 4.864 8.166 -2.125 1.00 92.38 120 TYR A O 1
ATOM 955 N N . ILE A 1 121 ? 4.712 10.372 -1.680 1.00 94.94 121 ILE A N 1
ATOM 956 C CA . ILE A 1 121 ? 3.248 10.445 -1.768 1.00 94.94 121 ILE A CA 1
ATOM 957 C C . ILE A 1 121 ? 2.758 10.638 -3.208 1.00 94.94 121 ILE A C 1
ATOM 959 O O . ILE A 1 121 ? 1.630 10.271 -3.523 1.00 94.94 121 ILE A O 1
ATOM 963 N N . ASP A 1 122 ? 3.608 11.185 -4.081 1.00 93.88 122 ASP A N 1
ATOM 964 C CA . ASP A 1 122 ? 3.313 11.302 -5.508 1.00 93.88 122 ASP A CA 1
ATOM 965 C C . ASP A 1 122 ? 2.995 9.915 -6.085 1.00 93.88 122 ASP A C 1
ATOM 967 O O . ASP A 1 122 ? 3.695 8.942 -5.795 1.00 93.88 122 ASP A O 1
ATOM 971 N N . GLY A 1 123 ? 1.930 9.841 -6.885 1.00 94.81 123 GLY A N 1
ATOM 972 C CA . GLY A 1 123 ? 1.410 8.591 -7.443 1.00 94.81 123 GLY A CA 1
ATOM 973 C C . GLY A 1 123 ? 0.335 7.909 -6.594 1.00 94.81 123 GLY A C 1
ATOM 974 O O . GLY A 1 123 ? -0.207 6.906 -7.039 1.00 94.81 123 GLY A O 1
ATOM 975 N N . PHE A 1 124 ? -0.004 8.440 -5.413 1.00 98.12 124 PHE A N 1
ATOM 976 C CA . PHE A 1 124 ? -1.143 7.971 -4.622 1.00 98.12 124 PHE A CA 1
ATOM 977 C C . PHE A 1 124 ? -2.323 8.947 -4.695 1.00 98.12 124 PHE A C 1
ATOM 979 O O . PHE A 1 124 ? -2.169 10.145 -4.452 1.00 98.12 124 PHE A O 1
ATOM 986 N N . GLU A 1 125 ? -3.517 8.417 -4.941 1.00 98.38 125 GLU A N 1
ATOM 987 C CA . GLU A 1 125 ? -4.788 9.133 -4.847 1.00 98.38 125 GLU A CA 1
ATOM 988 C C . GLU A 1 125 ? -5.630 8.536 -3.712 1.00 98.38 125 GLU A C 1
ATOM 990 O O . GLU A 1 125 ? -5.893 7.334 -3.697 1.00 98.38 125 GLU A O 1
ATOM 995 N N . PHE A 1 126 ? -6.052 9.371 -2.758 1.00 97.31 126 PHE A N 1
ATOM 996 C CA . PHE A 1 126 ? -6.843 8.956 -1.594 1.00 97.31 126 PHE A CA 1
ATOM 997 C C . PHE A 1 126 ? -8.263 9.518 -1.681 1.00 97.31 126 PHE A C 1
ATOM 999 O O . PHE A 1 126 ? -8.425 10.738 -1.733 1.00 97.31 126 PHE A O 1
ATOM 1006 N N . ASN A 1 127 ? -9.263 8.632 -1.640 1.00 89.62 127 ASN A N 1
ATOM 1007 C CA . ASN A 1 127 ? -10.695 8.951 -1.714 1.00 89.62 127 ASN A CA 1
ATOM 1008 C C . ASN A 1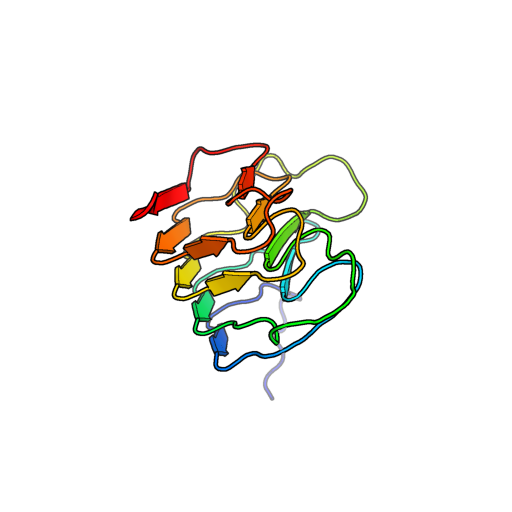 127 ? -11.507 8.394 -0.532 1.00 89.62 127 ASN A C 1
ATOM 1010 O O . ASN A 1 127 ? -11.231 7.260 -0.067 1.00 89.62 127 ASN A O 1
#

Foldseek 3Di:
DDDDPVPAPAAEDEEAEDAEDDEAEEQEEDEDEDPHAYAHYEYDHYAYDAPDPYAYAEHYEHDYDPDDAPQDQRYEHYEAEHHEAQHHQEHYEYDHHHAHYEYEHYHYNPPNHDHYHYPDCYRYDYD

pLDDT: mean 89.63, std 13.05, range [40.06, 98.81]

Organism: NCBI:txid871324

Secondary structure (DSSP, 8-state):
----TT----EEEEEE-SB----SSEEEEEEE-TT--EEEEEEEEEEPPTT-----SEEEEEEE-SSSPP-S--EEEEEEEEEEESS-SEEEEESS-EEEEEEEEEEE--TT-EEEEES--TTEEE-

Radius of gyration: 14.68 Å; chains: 1; bounding box: 31×35×43 Å

Sequence (127 aa):
MNLDPTGNMDVFEINIHDISTVGNHHGVILLTAYDNEIYNISISDFVEPENANRNRSSVLYLYTGYGAPSLSNKIHDVNIRNIVSNTAKYVIQSNMKCEDIYVSNLTQNNTNGELYDLKYIDGFEFN